Protein AF-A0A6C0BVW6-F1 (afdb_monomer_lite)

pLDDT: mean 81.57, std 13.11, range [45.34, 94.31]

Sequence (142 aa):
MKCFICNKDTKPWLLLKNDNIRTDSEGRNIGDKINLCSFMCSNKCDKYLPKNYSHLVLNKEDFCYLRPITKLPKKKFNYLTFSEIQELTDKQIEQYYEDKNSKLELDPLMIELYKELEIEDENTFYIENEVSSSDNESYDDY

Structure (mmCIF, N/CA/C/O backbone):
data_AF-A0A6C0BVW6-F1
#
_entry.id   AF-A0A6C0BVW6-F1
#
loop_
_atom_site.group_PDB
_atom_site.id
_atom_site.type_symbol
_atom_site.label_atom_id
_atom_site.label_alt_id
_atom_site.label_comp_id
_atom_site.label_asym_id
_atom_site.label_entity_id
_atom_site.label_seq_id
_atom_site.pdbx_PDB_ins_code
_atom_site.Cartn_x
_atom_site.Cartn_y
_atom_site.Cartn_z
_atom_site.occupancy
_atom_site.B_iso_or_equiv
_atom_site.auth_seq_id
_atom_site.auth_comp_id
_atom_site.auth_asym_id
_atom_site.auth_atom_id
_atom_site.pdbx_PDB_model_num
ATOM 1 N N . MET A 1 1 ? -23.782 4.692 9.428 1.00 81.69 1 MET A N 1
ATOM 2 C CA . MET A 1 1 ? -23.248 3.865 10.539 1.00 81.69 1 MET A CA 1
ATOM 3 C C . MET A 1 1 ? -22.449 4.772 11.461 1.00 81.69 1 MET A C 1
ATOM 5 O O . MET A 1 1 ? -21.595 5.501 10.977 1.00 81.69 1 MET A O 1
ATOM 9 N N . LYS A 1 2 ? -22.651 4.709 12.783 1.00 91.19 2 LYS A N 1
ATOM 10 C CA . LYS A 1 2 ? -21.902 5.564 13.721 1.00 91.19 2 LYS A CA 1
ATOM 11 C C . LYS A 1 2 ? -20.495 5.033 13.982 1.00 91.19 2 LYS A C 1
ATOM 13 O O . LYS A 1 2 ? -20.315 3.831 14.159 1.00 91.19 2 LYS A O 1
ATOM 18 N N . CYS A 1 3 ? -19.513 5.928 14.015 1.00 93.19 3 CYS A N 1
ATOM 19 C CA . CYS A 1 3 ? -18.142 5.604 14.397 1.00 93.19 3 CYS A CA 1
ATOM 20 C C . CYS A 1 3 ? -18.070 5.172 15.867 1.00 93.19 3 CYS A C 1
ATOM 22 O O . CYS A 1 3 ? -18.590 5.868 16.734 1.00 93.19 3 CYS A O 1
ATOM 24 N N . PHE A 1 4 ? -17.363 4.081 16.156 1.00 91.31 4 PHE A N 1
ATOM 25 C CA . PHE A 1 4 ? -17.183 3.546 17.507 1.00 91.31 4 PHE A CA 1
ATOM 26 C C . PHE A 1 4 ? -16.492 4.526 18.469 1.00 91.31 4 PHE A C 1
ATOM 28 O O . PHE A 1 4 ? -16.811 4.558 19.652 1.00 91.31 4 PHE A O 1
ATOM 35 N N . ILE A 1 5 ? -15.572 5.352 17.964 1.00 92.75 5 ILE A N 1
ATOM 36 C CA . ILE A 1 5 ? -14.755 6.247 18.797 1.00 92.75 5 ILE A CA 1
ATOM 37 C C . ILE A 1 5 ? -15.377 7.636 18.950 1.00 92.75 5 ILE A C 1
ATOM 39 O O . ILE A 1 5 ? -15.340 8.211 20.033 1.00 92.75 5 ILE A O 1
ATOM 43 N N . CYS A 1 6 ? -15.905 8.212 17.868 1.00 93.25 6 CYS A N 1
ATOM 44 C CA . CYS A 1 6 ? -16.362 9.607 17.859 1.00 93.25 6 CYS A CA 1
ATOM 45 C C . CYS A 1 6 ? -17.871 9.774 17.640 1.00 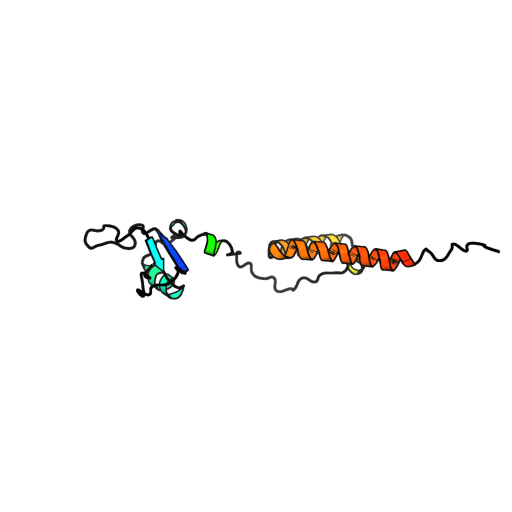93.25 6 CYS A C 1
ATOM 47 O O . CYS A 1 6 ? -18.340 10.906 17.582 1.00 93.25 6 CYS A O 1
ATOM 49 N N . ASN A 1 7 ? -18.623 8.677 17.486 1.00 92.69 7 ASN A N 1
ATOM 50 C CA . ASN A 1 7 ? -20.078 8.644 17.278 1.00 92.69 7 ASN A CA 1
ATOM 51 C C . ASN A 1 7 ? -20.616 9.439 16.074 1.00 92.69 7 ASN A C 1
ATOM 53 O O . ASN A 1 7 ? -21.831 9.547 15.911 1.00 92.69 7 ASN A O 1
ATOM 57 N N . LYS A 1 8 ? -19.741 9.952 15.200 1.00 92.62 8 LYS A N 1
ATOM 58 C CA . LYS A 1 8 ? -20.130 10.607 13.947 1.00 92.62 8 LYS A CA 1
ATOM 59 C C . LYS A 1 8 ? -20.740 9.593 12.985 1.00 92.62 8 LYS A C 1
ATOM 61 O O . LYS A 1 8 ? -20.262 8.461 12.905 1.00 92.62 8 LYS A O 1
ATOM 66 N N . ASP A 1 9 ? -21.777 10.008 12.265 1.00 92.38 9 ASP A N 1
ATOM 67 C CA . ASP A 1 9 ? -22.393 9.199 11.217 1.00 92.38 9 ASP A CA 1
ATOM 68 C C . ASP A 1 9 ? -21.732 9.518 9.876 1.00 92.38 9 ASP A C 1
ATOM 70 O O . ASP A 1 9 ? -21.986 10.553 9.265 1.00 92.38 9 ASP A O 1
ATOM 74 N N . THR A 1 10 ? -20.795 8.668 9.470 1.00 90.25 10 THR A N 1
ATOM 75 C CA . THR A 1 10 ? -19.989 8.847 8.259 1.00 90.25 10 THR A CA 1
ATOM 76 C C . THR A 1 10 ? -19.645 7.495 7.641 1.00 90.25 10 THR A C 1
ATOM 78 O O . THR A 1 10 ? -19.797 6.441 8.274 1.00 90.25 10 THR A O 1
ATOM 81 N N . LYS A 1 11 ? -19.176 7.518 6.385 1.00 88.88 11 LYS A N 1
ATOM 82 C CA . LYS A 1 11 ? -18.650 6.325 5.712 1.00 88.88 11 LYS A CA 1
ATOM 83 C C . LYS A 1 11 ? -17.467 5.743 6.522 1.00 88.88 11 LYS A C 1
ATOM 85 O O . LYS A 1 11 ? -16.636 6.528 6.991 1.00 88.88 11 LYS A O 1
ATOM 90 N N . PRO A 1 12 ? -17.385 4.410 6.706 1.00 90.75 12 PRO A N 1
ATOM 91 C CA . PRO A 1 12 ? -16.226 3.765 7.322 1.00 90.75 12 PRO A CA 1
ATOM 92 C C . PRO A 1 12 ? -14.943 4.073 6.556 1.00 90.75 12 PRO A C 1
ATOM 94 O O . PRO A 1 12 ? -14.907 3.952 5.337 1.00 90.75 12 PRO A O 1
ATOM 97 N N . TRP A 1 13 ? -13.895 4.429 7.294 1.00 91.25 13 TRP A N 1
ATOM 98 C CA . TRP A 1 13 ? -12.510 4.334 6.831 1.00 91.25 13 TRP A CA 1
ATOM 99 C C . TRP A 1 13 ? -11.976 2.916 7.065 1.00 91.25 13 TRP A C 1
ATOM 101 O O . TRP A 1 13 ? -11.325 2.340 6.203 1.00 91.25 13 TRP A O 1
ATOM 111 N N . LEU A 1 14 ? -12.305 2.329 8.219 1.00 92.25 14 LEU A N 1
ATOM 112 C CA . LEU A 1 14 ? -12.016 0.938 8.546 1.00 92.25 14 LEU A CA 1
ATOM 113 C C . LEU A 1 14 ? -13.275 0.285 9.110 1.00 92.25 14 LEU A C 1
ATOM 115 O O . LEU A 1 14 ? -13.883 0.793 10.058 1.00 92.25 14 LEU A O 1
ATOM 119 N N . LEU A 1 15 ? -13.663 -0.839 8.517 1.00 94.31 15 LEU A N 1
ATOM 120 C CA . LEU A 1 15 ? -14.791 -1.647 8.949 1.00 94.31 15 LEU A CA 1
ATOM 121 C C . LEU A 1 15 ? -14.268 -2.995 9.444 1.00 94.31 15 LEU A C 1
ATOM 123 O O . LEU A 1 15 ? -13.667 -3.747 8.682 1.00 94.31 15 LEU A O 1
ATOM 127 N N . LEU A 1 16 ? -14.507 -3.304 10.716 1.00 93.75 16 LEU A N 1
ATOM 128 C CA . LEU A 1 16 ? -14.051 -4.541 11.350 1.00 93.75 16 LEU A CA 1
ATOM 129 C C . LEU A 1 16 ? -15.237 -5.418 11.748 1.00 93.75 16 LEU A C 1
ATOM 131 O O . LEU A 1 16 ? -16.292 -4.911 12.138 1.00 93.75 16 LEU A O 1
ATOM 135 N N . LYS A 1 17 ? -15.053 -6.737 11.714 1.00 93.56 17 LYS A N 1
ATOM 136 C CA . LYS A 1 17 ? -15.923 -7.686 12.412 1.00 93.56 17 LYS A CA 1
ATOM 137 C C . LYS A 1 17 ? -15.737 -7.512 13.921 1.00 93.56 17 LYS A C 1
ATOM 139 O O . LYS A 1 17 ? -14.605 -7.453 14.398 1.00 93.56 17 LYS A O 1
ATOM 144 N N . ASN A 1 18 ? -16.836 -7.419 14.666 1.00 90.25 18 ASN A N 1
ATOM 145 C CA . ASN A 1 18 ? -16.780 -7.368 16.122 1.00 90.25 18 ASN A CA 1
ATOM 146 C C . ASN A 1 18 ? -16.547 -8.777 16.679 1.00 90.25 18 ASN A C 1
ATOM 148 O O . ASN A 1 18 ? -17.492 -9.544 16.848 1.00 90.25 18 ASN A O 1
ATOM 152 N N . ASP A 1 19 ? -15.285 -9.116 16.922 1.00 87.06 19 ASP A N 1
ATOM 153 C CA . ASP A 1 19 ? -14.884 -10.386 17.527 1.00 87.06 19 ASP A CA 1
ATOM 154 C C . ASP A 1 19 ? -14.471 -10.167 18.987 1.00 87.06 19 ASP A C 1
ATOM 156 O O . ASP A 1 19 ? -13.289 -10.092 19.313 1.00 87.06 19 ASP A O 1
ATOM 160 N N . ASN A 1 20 ? -15.462 -9.956 19.862 1.00 82.88 20 ASN A N 1
ATOM 161 C CA . ASN A 1 20 ? -15.268 -9.672 21.293 1.00 82.88 20 ASN A CA 1
ATOM 162 C C . ASN A 1 20 ? -14.466 -8.392 21.588 1.00 82.88 20 ASN A C 1
ATOM 164 O O . ASN A 1 20 ? -13.916 -8.230 22.674 1.00 82.88 20 ASN A O 1
ATOM 168 N N . ILE A 1 21 ? -14.425 -7.454 20.636 1.00 84.38 21 ILE A N 1
ATOM 169 C CA . ILE A 1 21 ? -13.750 -6.156 20.795 1.00 84.38 21 ILE A CA 1
ATOM 170 C C . ILE A 1 21 ? -14.675 -5.163 21.509 1.00 84.38 21 ILE A C 1
ATOM 172 O O . ILE A 1 21 ? -14.232 -4.347 22.318 1.00 84.38 21 ILE A O 1
ATOM 176 N N . ARG A 1 22 ? -15.976 -5.215 21.207 1.00 84.12 22 ARG A N 1
ATOM 177 C CA . ARG A 1 22 ? -16.998 -4.372 21.825 1.00 84.12 22 ARG A CA 1
ATOM 178 C C . ARG A 1 22 ? -18.061 -5.250 22.471 1.00 84.12 22 ARG A C 1
ATOM 180 O O . ARG A 1 22 ? -18.942 -5.755 21.775 1.00 84.12 22 ARG A O 1
ATOM 187 N N . THR A 1 23 ? -18.004 -5.364 23.794 1.00 86.38 23 THR A N 1
ATOM 188 C CA . THR A 1 23 ? -18.913 -6.192 24.596 1.00 86.38 23 THR A CA 1
ATOM 189 C C . THR A 1 23 ? -19.724 -5.376 25.607 1.00 86.38 23 THR A C 1
ATOM 191 O O . THR A 1 23 ? -19.346 -4.258 25.963 1.00 86.38 23 THR A O 1
ATOM 194 N N . ASP A 1 24 ? -20.860 -5.921 26.046 1.00 85.12 24 ASP A N 1
ATOM 195 C CA . ASP A 1 24 ? -21.648 -5.420 27.176 1.00 85.12 24 ASP A CA 1
ATOM 196 C C . ASP A 1 24 ? -21.042 -5.856 28.526 1.00 85.12 24 ASP A C 1
ATOM 198 O O . ASP A 1 24 ? -19.992 -6.503 28.580 1.00 85.12 24 ASP A O 1
ATOM 202 N N . SER A 1 25 ? -21.695 -5.488 29.633 1.00 81.38 25 SER A N 1
ATOM 203 C CA . SER A 1 25 ? -21.291 -5.873 30.994 1.00 81.38 25 SER A CA 1
ATOM 204 C C . SER A 1 25 ? -21.342 -7.382 31.258 1.00 81.38 25 SER A C 1
ATOM 206 O O . SER A 1 25 ? -20.766 -7.843 32.237 1.00 81.38 25 SER A O 1
ATOM 208 N N . GLU A 1 26 ? -22.022 -8.144 30.402 1.00 80.62 26 GLU A N 1
ATOM 209 C CA . GLU A 1 26 ? -22.161 -9.601 30.478 1.00 80.62 26 GLU A CA 1
ATOM 210 C C . GLU A 1 26 ? -21.241 -10.318 29.471 1.00 80.62 26 GLU A C 1
ATOM 212 O O . GLU A 1 26 ? -21.287 -11.540 29.346 1.00 80.62 26 GLU A O 1
ATOM 217 N N . GLY A 1 27 ? -20.384 -9.577 28.756 1.00 76.44 27 GLY A N 1
ATOM 218 C CA . GLY A 1 27 ? -19.438 -10.124 27.783 1.00 76.44 27 GLY A CA 1
ATOM 219 C C . GLY A 1 27 ? -20.044 -10.462 26.416 1.00 76.44 27 GLY A C 1
ATOM 220 O O . GLY A 1 27 ? -19.375 -11.083 25.594 1.00 76.44 27 GLY A O 1
ATOM 221 N N . ARG A 1 28 ? -21.286 -10.058 26.129 1.00 80.94 28 ARG A N 1
ATOM 222 C CA . ARG A 1 28 ? -21.932 -10.269 24.825 1.00 80.94 28 ARG A CA 1
ATOM 223 C C . ARG A 1 28 ? -21.555 -9.164 23.850 1.00 80.94 28 ARG A C 1
ATOM 225 O O . ARG A 1 28 ? -21.489 -7.993 24.219 1.00 80.94 28 ARG A O 1
ATOM 232 N N . ASN A 1 29 ? -21.351 -9.519 22.584 1.00 83.00 29 ASN A N 1
ATOM 233 C CA . ASN A 1 29 ? -20.991 -8.557 21.543 1.00 83.00 29 ASN A CA 1
ATOM 234 C C . ASN A 1 29 ? -22.093 -7.514 21.314 1.00 83.00 29 ASN A C 1
ATOM 236 O O . ASN A 1 29 ? -23.238 -7.847 21.013 1.00 83.00 29 ASN A O 1
ATOM 240 N N . ILE A 1 30 ? -21.726 -6.233 21.393 1.00 82.56 30 ILE A N 1
ATOM 241 C CA . ILE A 1 30 ? -22.614 -5.118 21.052 1.00 82.56 30 ILE A CA 1
ATOM 242 C C . ILE A 1 30 ? -22.508 -4.866 19.546 1.00 82.56 30 ILE A C 1
ATOM 244 O O . ILE A 1 30 ? -21.724 -4.030 19.082 1.00 82.56 30 ILE A O 1
ATOM 248 N N . GLY A 1 31 ? -23.330 -5.599 18.796 1.00 84.56 31 GLY A N 1
ATOM 249 C CA . GLY A 1 31 ? -23.407 -5.548 17.337 1.00 84.56 31 GLY A CA 1
ATOM 250 C C . GLY A 1 31 ? -22.292 -6.328 16.637 1.00 84.56 31 GLY A C 1
ATOM 251 O O . GLY A 1 31 ? -21.264 -6.638 17.230 1.00 84.56 31 GLY A O 1
ATOM 252 N N . ASP A 1 32 ? -22.487 -6.614 15.350 1.00 89.25 32 ASP A N 1
ATOM 253 C CA . ASP A 1 32 ? -21.606 -7.524 14.596 1.00 89.25 32 ASP A CA 1
ATOM 254 C C . ASP A 1 32 ? -20.397 -6.830 13.958 1.00 89.25 32 ASP A C 1
ATOM 256 O O . ASP A 1 32 ? -19.456 -7.480 13.497 1.00 89.25 32 ASP A O 1
ATOM 260 N N . LYS A 1 33 ? -20.435 -5.496 13.869 1.00 92.50 33 LYS A N 1
ATOM 261 C CA . LYS A 1 33 ? -19.459 -4.694 13.125 1.00 92.50 33 LYS A CA 1
ATOM 262 C C . LYS A 1 33 ? -19.025 -3.471 13.915 1.00 92.50 33 LYS A C 1
ATOM 264 O O . LYS A 1 33 ? -19.831 -2.809 14.570 1.00 92.50 33 LYS A O 1
ATOM 269 N N . ILE A 1 34 ? -17.753 -3.128 13.773 1.00 93.00 34 ILE A N 1
ATOM 270 C CA . ILE A 1 34 ? -17.147 -1.920 14.320 1.00 93.00 34 ILE A CA 1
ATOM 271 C C . ILE A 1 34 ? -16.804 -0.999 13.154 1.00 93.00 34 ILE A C 1
ATOM 273 O O . ILE A 1 34 ? -16.017 -1.346 12.277 1.00 93.00 34 ILE A O 1
ATOM 277 N N . ASN A 1 35 ? -17.416 0.184 13.156 1.00 93.94 35 ASN A N 1
ATOM 278 C CA . ASN A 1 35 ? -17.152 1.234 12.182 1.00 93.94 35 ASN A CA 1
ATOM 279 C C . ASN A 1 35 ? -16.160 2.253 12.759 1.00 93.94 35 ASN A C 1
ATOM 281 O O . ASN A 1 35 ? -16.405 2.818 13.827 1.00 93.94 35 ASN A O 1
ATOM 285 N N . LEU A 1 36 ? -15.082 2.543 12.036 1.00 94.06 36 LEU A N 1
ATOM 286 C CA . LEU A 1 36 ? -14.116 3.588 12.360 1.00 94.06 36 LEU A CA 1
ATOM 287 C C . LEU A 1 36 ? -14.051 4.574 11.197 1.00 94.06 36 LEU A C 1
ATOM 289 O O . LEU A 1 36 ? -13.712 4.207 10.078 1.00 94.06 36 LEU A O 1
ATOM 293 N N . CYS A 1 37 ? -14.360 5.844 11.453 1.00 94.25 37 CYS A N 1
ATOM 294 C CA . CYS A 1 37 ? -14.511 6.837 10.386 1.00 94.25 37 CYS A CA 1
ATOM 295 C C . CYS A 1 37 ? -13.205 7.458 9.873 1.00 94.25 37 CYS A C 1
ATOM 297 O O . CYS A 1 37 ? -13.240 8.239 8.928 1.00 94.25 37 CYS A O 1
ATOM 299 N N . SER A 1 38 ? -12.073 7.234 10.541 1.00 92.62 38 SER A N 1
ATOM 300 C CA . SER A 1 38 ? -10.790 7.822 10.147 1.00 92.62 38 SER A CA 1
ATOM 301 C C . SER A 1 38 ? -9.613 7.057 10.733 1.00 92.62 38 SER A C 1
ATOM 303 O O . SER A 1 38 ? -9.761 6.371 11.749 1.00 92.62 38 SER A O 1
ATOM 305 N N . PHE A 1 39 ? -8.427 7.274 10.159 1.00 90.38 39 PHE A N 1
ATOM 306 C CA . PHE A 1 39 ? -7.158 6.782 10.700 1.00 90.38 39 PHE A CA 1
ATOM 307 C C . PHE A 1 39 ? -6.979 7.142 12.183 1.00 90.38 39 PHE A C 1
ATOM 309 O O . PHE A 1 39 ? -6.632 6.291 12.995 1.00 90.38 39 PHE A O 1
ATOM 316 N N . MET A 1 40 ? -7.315 8.376 12.579 1.00 92.69 40 MET A N 1
ATOM 317 C CA . MET A 1 40 ? -7.233 8.805 13.982 1.00 92.69 40 MET A CA 1
ATOM 318 C C . MET A 1 40 ? -8.162 8.011 14.907 1.00 92.69 40 MET A C 1
ATOM 320 O O . MET A 1 40 ? -7.799 7.733 16.049 1.00 92.69 40 MET A O 1
ATOM 324 N N . CYS A 1 41 ? -9.363 7.648 14.445 1.00 93.06 41 CYS A N 1
ATOM 325 C CA . CYS A 1 41 ? -10.252 6.779 15.218 1.00 93.06 41 CYS A CA 1
ATOM 326 C C . CYS A 1 41 ? -9.704 5.352 15.270 1.00 93.06 41 CYS A C 1
ATOM 328 O O . CYS A 1 41 ? -9.731 4.740 16.332 1.00 93.06 41 CYS A O 1
ATOM 330 N N . SER A 1 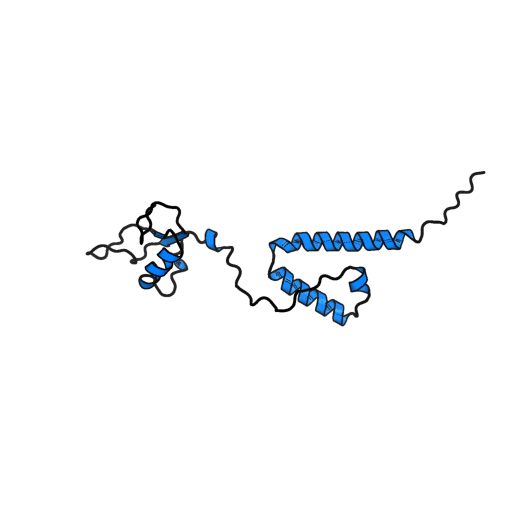42 ? -9.149 4.850 14.168 1.00 91.38 42 SER A N 1
ATOM 331 C CA . SER A 1 42 ? -8.503 3.538 14.141 1.00 91.38 42 SER A CA 1
ATOM 332 C C . SER A 1 42 ? -7.337 3.443 15.113 1.00 91.38 42 SER A C 1
ATOM 334 O O . SER A 1 42 ? -7.308 2.533 15.929 1.00 91.38 42 SER A O 1
ATOM 336 N N . ASN A 1 43 ? -6.443 4.431 15.124 1.00 91.25 43 ASN A N 1
ATOM 337 C CA . ASN A 1 43 ? -5.302 4.461 16.036 1.00 91.25 43 ASN A CA 1
ATOM 338 C C . ASN A 1 43 ? -5.740 4.498 17.516 1.00 91.25 43 ASN A C 1
ATOM 340 O O . ASN A 1 43 ? -5.154 3.853 18.378 1.00 91.25 43 ASN A O 1
ATOM 344 N N . LYS A 1 44 ? -6.840 5.197 17.831 1.00 92.69 44 LYS A N 1
ATOM 345 C CA . LYS A 1 44 ? -7.437 5.171 19.182 1.00 92.69 44 LYS A CA 1
ATOM 346 C C . LYS A 1 44 ? -8.092 3.832 19.528 1.00 92.69 44 LYS A C 1
ATOM 348 O O . LYS A 1 44 ? -8.200 3.511 20.712 1.00 92.69 44 LYS A O 1
ATOM 353 N N . CYS A 1 45 ? -8.564 3.101 18.522 1.00 90.25 45 CYS A N 1
ATOM 354 C CA . CYS A 1 45 ? -9.149 1.774 18.665 1.00 90.25 45 CYS A CA 1
ATOM 355 C C . CYS A 1 45 ? -8.082 0.672 18.769 1.00 90.25 45 CYS A C 1
ATOM 357 O O . CYS A 1 45 ? -8.372 -0.378 19.328 1.00 90.25 45 CYS A O 1
ATOM 359 N N . ASP A 1 46 ? -6.862 0.922 18.289 1.00 88.88 46 ASP A N 1
ATOM 360 C CA . ASP A 1 46 ? -5.781 -0.063 18.147 1.00 88.88 46 ASP A CA 1
ATOM 361 C C . ASP A 1 46 ? -5.433 -0.776 19.462 1.00 88.88 46 ASP A C 1
ATOM 363 O O . ASP A 1 46 ? -5.241 -1.985 19.495 1.00 88.88 46 ASP A O 1
ATOM 367 N N . LYS A 1 47 ? -5.503 -0.056 20.589 1.00 88.44 47 LYS A N 1
ATOM 368 C CA . LYS A 1 47 ? -5.320 -0.616 21.943 1.00 88.44 47 LYS A CA 1
ATOM 369 C C . LYS A 1 47 ? -6.337 -1.695 22.348 1.00 88.44 47 LYS A C 1
ATOM 371 O O . LYS A 1 47 ? -6.102 -2.395 23.327 1.00 88.44 47 LYS A O 1
ATOM 376 N N . TYR A 1 48 ? -7.470 -1.787 21.653 1.00 86.94 48 TYR A N 1
ATOM 377 C CA . TYR A 1 48 ? -8.504 -2.805 21.873 1.00 86.94 48 TYR A CA 1
ATOM 378 C C . TYR A 1 48 ? -8.450 -3.926 20.830 1.00 86.94 48 TYR A C 1
ATOM 380 O O . TYR A 1 48 ? -9.187 -4.902 20.949 1.00 86.94 48 TYR A O 1
ATOM 388 N N . LEU A 1 49 ? -7.626 -3.780 19.790 1.00 88.31 49 LEU A N 1
ATOM 389 C CA . LEU A 1 49 ? -7.528 -4.747 18.709 1.00 88.31 49 LEU A CA 1
ATOM 390 C C . LEU A 1 49 ? -6.460 -5.804 19.027 1.00 88.31 49 LEU A C 1
ATOM 392 O O . LEU A 1 49 ? -5.442 -5.502 19.656 1.00 88.31 49 LEU A O 1
ATOM 396 N N . PRO A 1 50 ? -6.650 -7.059 18.584 1.00 87.56 50 PRO A N 1
ATOM 397 C CA . PRO A 1 50 ? -5.594 -8.059 18.660 1.00 87.56 50 PRO A CA 1
ATOM 398 C C . PRO A 1 50 ? -4.400 -7.636 17.791 1.00 87.56 50 PRO A C 1
ATOM 400 O O . PRO A 1 50 ? -4.578 -6.988 16.761 1.00 87.56 50 PRO A O 1
ATOM 403 N N . LYS A 1 51 ? -3.182 -8.076 18.152 1.00 83.19 51 LYS A N 1
ATOM 404 C CA . LYS A 1 51 ? -1.929 -7.735 17.437 1.00 83.19 51 LYS A CA 1
ATOM 4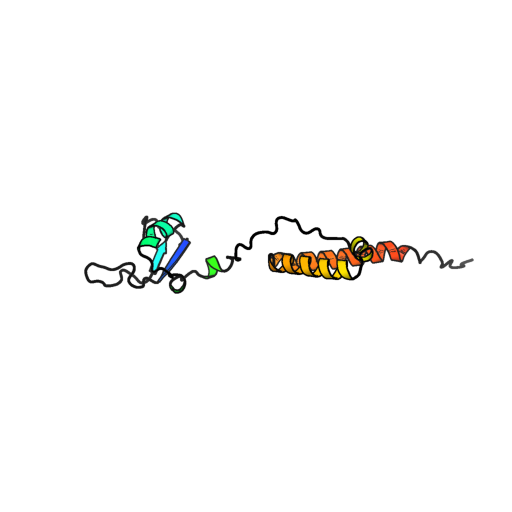05 C C . LYS A 1 51 ? -1.991 -7.932 15.915 1.00 83.19 51 LYS A C 1
ATOM 407 O O . LYS A 1 51 ? -1.270 -7.261 15.189 1.00 83.19 51 LYS A O 1
ATOM 412 N N . ASN A 1 52 ? -2.819 -8.859 15.435 1.00 84.94 52 ASN A N 1
ATOM 413 C CA . ASN A 1 52 ? -3.075 -9.063 14.015 1.00 84.94 52 ASN A CA 1
ATOM 414 C C . ASN A 1 52 ? -4.586 -9.078 13.751 1.00 84.94 52 ASN A C 1
ATOM 416 O O . ASN A 1 52 ? -5.206 -10.137 13.738 1.00 84.94 52 ASN A O 1
ATOM 420 N N . TYR A 1 53 ? -5.176 -7.903 13.530 1.00 88.50 53 TYR A N 1
ATOM 421 C CA . TYR A 1 53 ? -6.604 -7.742 13.225 1.00 88.50 53 TYR A CA 1
ATOM 422 C C . TYR A 1 53 ? -6.919 -7.718 11.721 1.00 88.50 53 TYR A C 1
ATOM 424 O O . TYR A 1 53 ? -8.062 -7.484 11.339 1.00 88.50 53 TYR A O 1
ATOM 432 N N . SER A 1 54 ? -5.939 -7.983 10.848 1.00 86.81 54 SER A N 1
ATOM 433 C CA . SER A 1 54 ? -6.120 -7.943 9.384 1.00 86.81 54 SER A CA 1
ATOM 434 C C . SER A 1 54 ? -7.238 -8.873 8.886 1.00 86.81 54 SER A C 1
ATOM 436 O O . SER A 1 54 ? -7.994 -8.534 7.977 1.00 86.81 54 SER A O 1
ATOM 438 N N . HIS A 1 55 ? -7.397 -10.030 9.530 1.00 88.50 55 HIS A N 1
ATOM 439 C CA . HIS A 1 55 ? -8.446 -11.001 9.230 1.00 88.50 55 HIS A CA 1
ATOM 440 C C . HIS A 1 55 ? -9.856 -10.512 9.606 1.00 88.50 55 HIS A C 1
ATOM 442 O O . HIS A 1 55 ? -10.832 -11.010 9.047 1.00 88.50 55 HIS A O 1
ATOM 448 N N . LEU A 1 56 ? -9.963 -9.528 10.508 1.00 92.56 56 LEU A N 1
ATOM 449 C CA . LEU A 1 56 ? -11.224 -8.915 10.934 1.00 92.56 56 LEU A CA 1
ATOM 450 C C . LEU A 1 56 ? -11.674 -7.785 10.002 1.00 92.56 56 LEU A C 1
ATOM 452 O O . LEU A 1 56 ? -12.825 -7.364 10.091 1.00 92.56 56 LEU A O 1
ATOM 456 N N . VAL A 1 57 ? -10.795 -7.289 9.126 1.00 92.56 57 VAL A N 1
ATOM 457 C CA . VAL A 1 57 ? -11.116 -6.223 8.168 1.00 92.56 57 VAL A CA 1
ATOM 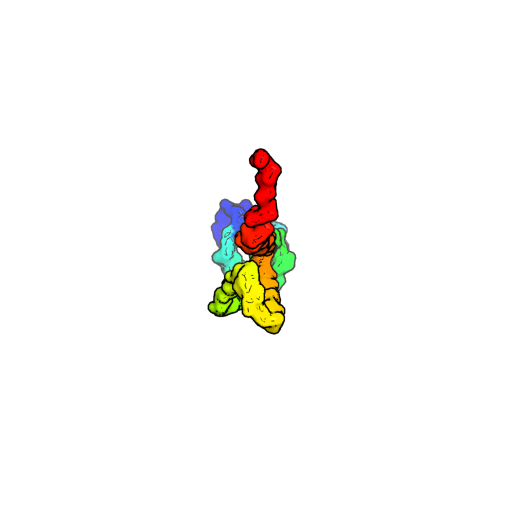458 C C . VAL A 1 57 ? -12.143 -6.726 7.160 1.00 92.56 57 VAL A C 1
ATOM 460 O O . VAL A 1 57 ? -11.928 -7.740 6.497 1.00 92.56 57 VAL A O 1
ATOM 463 N N . LEU A 1 58 ? -13.267 -6.018 7.061 1.00 92.88 58 LEU A N 1
ATOM 464 C CA . LEU A 1 58 ? -14.376 -6.348 6.168 1.00 92.88 58 LEU A CA 1
ATOM 465 C C . LEU A 1 58 ? -14.297 -5.594 4.841 1.00 92.88 58 LEU A C 1
ATOM 467 O O . LEU A 1 58 ? -14.650 -6.172 3.823 1.00 92.88 58 LEU A O 1
ATOM 471 N N . ASN A 1 59 ? -13.820 -4.346 4.848 1.00 90.62 59 ASN A N 1
ATOM 472 C CA . ASN A 1 59 ? -13.643 -3.527 3.647 1.00 90.62 59 ASN A CA 1
ATOM 473 C C . ASN A 1 59 ? -12.234 -3.697 3.057 1.00 90.62 59 ASN A C 1
ATOM 475 O O . ASN A 1 59 ? -11.477 -2.738 2.933 1.00 90.62 59 ASN A O 1
ATOM 479 N N . LYS A 1 60 ? -11.833 -4.942 2.769 1.00 86.50 60 LYS A N 1
ATOM 480 C CA . LYS A 1 60 ? -10.472 -5.256 2.286 1.00 86.50 60 LYS A CA 1
ATOM 481 C C . LYS A 1 60 ? -10.179 -4.619 0.930 1.00 86.50 60 LYS A C 1
ATOM 483 O O . LYS A 1 60 ? -9.042 -4.238 0.675 1.00 86.50 60 LYS A O 1
ATOM 488 N N . GLU A 1 61 ? -11.205 -4.474 0.104 1.00 83.38 61 GLU A N 1
ATOM 489 C CA . GLU A 1 61 ? -11.178 -3.826 -1.203 1.00 83.38 61 GLU A CA 1
ATOM 490 C C . GLU A 1 61 ? -10.661 -2.381 -1.150 1.00 83.38 61 GLU A C 1
ATOM 492 O O . GLU A 1 61 ? -9.942 -1.966 -2.057 1.00 83.38 61 GLU A O 1
ATOM 497 N N . ASP A 1 62 ? -10.916 -1.650 -0.057 1.00 82.88 62 ASP A N 1
ATOM 498 C CA . ASP A 1 62 ? -10.403 -0.286 0.140 1.00 82.88 62 ASP A CA 1
ATOM 499 C C . ASP A 1 62 ? -8.870 -0.265 0.333 1.00 82.88 62 ASP A C 1
ATOM 501 O O . ASP A 1 62 ? -8.224 0.770 0.163 1.00 82.88 62 ASP A O 1
ATOM 505 N N . PHE A 1 63 ? -8.275 -1.416 0.668 1.00 77.31 63 PHE A N 1
ATOM 506 C CA . PHE A 1 63 ? -6.845 -1.599 0.926 1.00 77.31 63 PHE A CA 1
ATOM 507 C C . PHE A 1 63 ? -6.133 -2.425 -0.154 1.00 77.31 63 PHE A C 1
ATOM 509 O O . PHE A 1 63 ? -4.914 -2.575 -0.096 1.00 77.31 63 PHE A O 1
ATOM 516 N N . CYS A 1 64 ? -6.849 -2.937 -1.161 1.00 63.81 64 CYS A N 1
ATOM 517 C CA . CYS A 1 64 ? -6.266 -3.726 -2.253 1.00 63.81 64 CYS A CA 1
ATOM 518 C C . CYS A 1 64 ? -5.263 -2.938 -3.119 1.00 63.81 64 CYS A C 1
ATOM 520 O O . CYS A 1 64 ? -4.502 -3.542 -3.867 1.00 63.81 64 CYS A O 1
ATOM 522 N N . TYR A 1 65 ? -5.200 -1.610 -2.973 1.00 60.28 65 TYR A N 1
ATOM 523 C CA . TYR A 1 65 ? -4.195 -0.754 -3.613 1.00 60.28 65 TYR A CA 1
ATOM 524 C C . TYR A 1 65 ? -2.960 -0.480 -2.745 1.00 60.28 65 TYR A C 1
ATOM 526 O O . TYR A 1 65 ? -2.107 0.316 -3.141 1.00 60.28 65 TYR A O 1
ATOM 534 N N . LEU A 1 66 ? -2.838 -1.104 -1.565 1.00 56.88 66 LEU A N 1
ATOM 535 C CA . LEU A 1 66 ? -1.622 -1.023 -0.758 1.00 56.88 66 LEU A CA 1
ATOM 536 C C . LEU A 1 66 ? -0.493 -1.784 -1.461 1.00 56.88 66 LEU A C 1
ATOM 538 O O . LEU A 1 66 ? -0.216 -2.946 -1.171 1.00 56.88 66 LEU A O 1
ATOM 542 N N . ARG A 1 67 ? 0.179 -1.106 -2.395 1.00 55.88 67 ARG A N 1
ATOM 543 C CA . ARG A 1 67 ? 1.468 -1.560 -2.908 1.00 55.88 67 ARG A CA 1
ATOM 544 C C . ARG A 1 67 ? 2.460 -1.518 -1.741 1.00 55.88 67 ARG A C 1
ATOM 546 O O . ARG A 1 67 ? 2.478 -0.519 -1.011 1.00 55.88 67 ARG 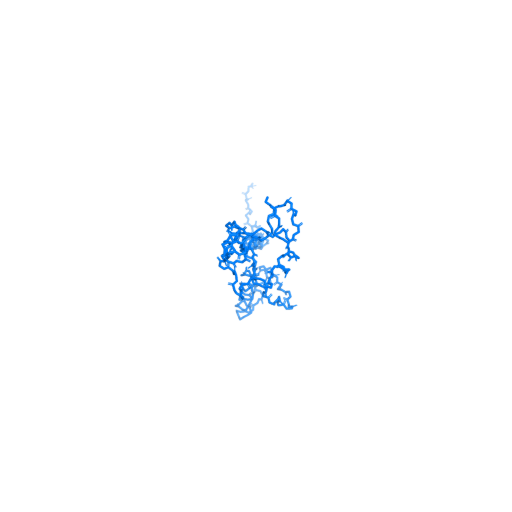A O 1
ATOM 553 N N . PRO A 1 68 ? 3.265 -2.570 -1.515 1.00 56.06 68 PRO A N 1
ATOM 554 C CA . PRO A 1 68 ? 4.333 -2.498 -0.531 1.00 56.06 68 PRO A CA 1
ATOM 555 C C . PRO A 1 68 ? 5.175 -1.249 -0.808 1.00 56.06 68 PRO A C 1
ATOM 557 O O . PRO A 1 68 ? 5.532 -0.981 -1.954 1.00 56.06 68 PRO A O 1
ATOM 560 N N . ILE A 1 69 ? 5.475 -0.467 0.234 1.00 55.94 69 ILE A N 1
ATOM 561 C CA . ILE A 1 69 ? 6.394 0.671 0.118 1.00 55.94 69 ILE A CA 1
ATOM 562 C C . ILE A 1 69 ? 7.793 0.083 -0.075 1.00 55.94 69 ILE A C 1
ATOM 564 O O . ILE A 1 69 ? 8.564 -0.094 0.868 1.00 55.94 69 ILE A O 1
ATOM 568 N N . THR A 1 70 ? 8.118 -0.276 -1.310 1.00 57.66 70 THR A N 1
ATOM 569 C CA . THR A 1 70 ? 9.483 -0.582 -1.710 1.00 57.66 70 THR A CA 1
ATOM 570 C C . THR A 1 70 ? 10.284 0.702 -1.581 1.00 57.66 70 THR A C 1
ATOM 572 O O . THR A 1 70 ? 9.843 1.759 -2.042 1.00 57.66 70 THR A O 1
ATOM 575 N N . LYS A 1 71 ? 11.455 0.638 -0.938 1.00 58.81 71 LYS A N 1
ATOM 576 C CA . LYS A 1 71 ? 12.386 1.771 -0.910 1.00 58.81 71 LYS A CA 1
ATOM 577 C C . LYS A 1 71 ? 12.634 2.182 -2.358 1.00 58.81 71 LYS A C 1
ATOM 579 O O . LYS A 1 71 ? 13.251 1.420 -3.096 1.00 58.81 71 LYS A O 1
ATOM 584 N N . LEU A 1 72 ? 12.119 3.345 -2.759 1.00 59.03 72 LEU A N 1
ATOM 585 C CA . LEU A 1 72 ? 12.328 3.846 -4.110 1.00 59.03 72 LEU A CA 1
ATOM 586 C C . LEU A 1 72 ? 13.842 3.883 -4.356 1.00 59.03 72 LEU A C 1
ATOM 588 O O . LEU A 1 72 ? 14.566 4.465 -3.534 1.00 59.03 72 LEU A O 1
ATOM 592 N N . PRO A 1 73 ? 14.344 3.246 -5.428 1.00 60.72 73 PRO A N 1
ATOM 593 C CA . PRO A 1 73 ? 15.747 3.374 -5.771 1.00 60.72 73 PRO A CA 1
ATOM 594 C C . PRO A 1 73 ? 16.056 4.866 -5.929 1.00 60.72 73 PRO A C 1
ATOM 596 O O . PRO A 1 73 ? 15.302 5.611 -6.552 1.00 60.72 73 PRO A O 1
ATOM 599 N N . LYS A 1 74 ? 17.157 5.326 -5.320 1.00 59.81 74 LYS A N 1
ATOM 600 C CA . LYS A 1 74 ? 17.549 6.748 -5.353 1.00 59.81 74 LYS A CA 1
ATOM 601 C C . LYS A 1 74 ? 17.853 7.244 -6.771 1.00 59.81 74 LYS A C 1
ATOM 603 O O . LYS A 1 74 ? 17.892 8.450 -6.993 1.00 59.81 74 LYS A O 1
ATOM 608 N N . LYS A 1 75 ? 18.098 6.328 -7.712 1.00 68.06 75 LYS A N 1
ATOM 609 C CA . LYS A 1 75 ? 18.357 6.640 -9.115 1.00 68.06 75 LYS A CA 1
ATOM 610 C C . LYS A 1 75 ? 17.042 6.630 -9.891 1.00 68.06 75 LYS A C 1
ATOM 612 O O . LYS A 1 75 ? 16.288 5.662 -9.827 1.00 68.06 75 LYS A O 1
ATOM 617 N N . LYS A 1 76 ? 16.779 7.720 -10.615 1.00 71.94 76 LYS A N 1
ATOM 618 C CA . LYS A 1 76 ? 15.740 7.747 -11.646 1.00 71.94 76 LYS A CA 1
ATOM 619 C C . LYS A 1 76 ? 16.201 6.830 -12.779 1.00 71.94 76 LYS A C 1
ATOM 621 O O . LYS A 1 76 ? 17.348 6.940 -13.203 1.00 71.94 76 LYS A O 1
ATOM 626 N N . PHE A 1 77 ? 15.333 5.919 -13.202 1.00 82.94 77 PHE A N 1
ATOM 627 C CA . PHE A 1 77 ? 15.557 5.141 -14.414 1.00 82.94 77 PHE A CA 1
ATOM 628 C C . PHE A 1 77 ? 15.418 6.084 -15.613 1.00 82.94 77 PHE A C 1
ATOM 630 O O . PHE A 1 77 ? 14.491 6.899 -15.623 1.00 82.94 77 PHE A O 1
ATOM 637 N N . ASN A 1 78 ? 16.358 6.018 -16.554 1.00 84.88 78 ASN A N 1
ATOM 638 C CA . ASN A 1 78 ? 16.303 6.794 -17.786 1.00 84.88 78 ASN A CA 1
ATOM 639 C C . ASN A 1 78 ? 15.815 5.880 -18.906 1.00 84.88 78 ASN A C 1
ATOM 641 O O . ASN A 1 78 ? 16.434 4.846 -19.150 1.00 84.88 78 ASN A O 1
ATOM 645 N N . TYR A 1 79 ? 14.713 6.249 -19.552 1.00 86.69 79 TYR A N 1
ATOM 646 C CA . TYR A 1 79 ? 14.260 5.554 -20.751 1.00 86.69 79 TYR A CA 1
ATOM 647 C C . TYR A 1 79 ? 15.129 6.021 -21.914 1.00 86.69 79 TYR A C 1
ATOM 649 O O . TYR A 1 79 ? 15.318 7.225 -22.077 1.00 86.69 79 TYR A O 1
ATOM 657 N N . LEU A 1 80 ? 15.704 5.062 -22.632 1.00 88.12 80 LEU A N 1
ATOM 658 C CA . LEU A 1 80 ? 16.537 5.312 -23.798 1.00 88.12 80 LEU A CA 1
ATOM 659 C C . LEU A 1 80 ? 15.662 5.179 -25.041 1.00 88.12 80 LEU A C 1
ATOM 661 O O . LEU A 1 80 ? 14.734 4.366 -25.032 1.00 88.12 80 LEU A O 1
ATOM 665 N N . THR A 1 81 ? 15.956 5.962 -26.072 1.00 87.56 81 THR A N 1
ATOM 666 C CA . THR A 1 81 ? 15.326 5.797 -27.386 1.00 87.56 81 THR A CA 1
ATOM 667 C C . THR A 1 81 ? 15.880 4.568 -28.096 1.00 87.56 81 THR A C 1
ATOM 669 O O . THR A 1 81 ? 16.941 4.042 -27.749 1.00 87.56 81 THR A O 1
ATOM 672 N N . PHE A 1 82 ? 15.184 4.110 -29.127 1.00 87.25 82 PHE A N 1
ATOM 673 C CA . PHE A 1 82 ? 15.588 2.969 -29.932 1.00 87.25 82 PHE A CA 1
ATOM 674 C C . PHE A 1 82 ? 16.996 3.151 -30.519 1.00 87.25 82 PHE A C 1
ATOM 676 O O . PHE A 1 82 ? 17.823 2.244 -30.419 1.00 87.25 82 PHE A O 1
ATOM 683 N N . SER A 1 83 ? 17.314 4.346 -31.027 1.00 85.56 83 SER A N 1
ATOM 684 C CA . SER A 1 83 ? 18.659 4.698 -31.505 1.00 85.56 83 SER A CA 1
ATOM 685 C C . SER A 1 83 ? 19.717 4.567 -30.409 1.00 85.56 83 SER A C 1
ATOM 687 O O . SER A 1 83 ? 20.763 3.962 -30.624 1.00 85.56 83 SER A O 1
ATOM 689 N N . GLU A 1 84 ? 19.435 5.090 -29.213 1.00 87.06 84 GLU A N 1
ATOM 690 C CA . GLU A 1 84 ? 20.356 5.022 -28.074 1.00 87.06 84 GLU A CA 1
ATOM 691 C C . GLU A 1 84 ? 20.580 3.576 -27.610 1.00 87.06 84 GLU A C 1
ATOM 693 O O . GLU A 1 84 ? 21.681 3.228 -27.189 1.00 87.06 84 GLU A O 1
ATOM 698 N N . ILE A 1 85 ? 19.562 2.714 -27.710 1.00 89.19 85 ILE A N 1
ATOM 699 C CA . ILE A 1 85 ? 19.676 1.285 -27.391 1.00 89.19 85 ILE A CA 1
ATOM 700 C C . ILE A 1 85 ? 20.568 0.566 -28.411 1.00 89.19 85 ILE A C 1
ATOM 702 O O . ILE A 1 85 ? 21.349 -0.300 -28.016 1.00 89.19 85 ILE A O 1
ATOM 706 N N . GLN A 1 86 ? 20.502 0.928 -29.697 1.00 85.69 86 GLN A N 1
ATOM 707 C CA . GLN A 1 86 ? 21.354 0.329 -30.733 1.00 85.69 86 GLN A CA 1
ATOM 708 C C . GLN A 1 86 ? 22.846 0.653 -30.561 1.00 85.69 86 GLN A C 1
ATOM 710 O O . GLN A 1 86 ? 23.694 -0.116 -31.011 1.00 85.69 86 GLN A O 1
ATOM 715 N N . GLU A 1 87 ? 23.183 1.759 -29.896 1.00 89.62 87 GLU A N 1
ATOM 716 C CA . GLU A 1 87 ? 24.570 2.149 -29.612 1.00 89.62 87 GLU A CA 1
ATOM 717 C C . GLU A 1 87 ? 25.183 1.402 -28.409 1.00 89.62 87 GLU A C 1
ATOM 719 O O . GLU A 1 87 ? 26.390 1.494 -28.158 1.00 89.62 87 GLU A O 1
ATOM 724 N N . LEU A 1 88 ? 24.376 0.655 -27.648 1.00 89.94 88 LEU A N 1
ATOM 725 C CA . LEU A 1 88 ? 24.825 -0.083 -26.470 1.00 89.94 88 LEU A CA 1
ATOM 726 C C . LEU A 1 88 ? 25.495 -1.416 -26.826 1.00 89.94 88 LEU A C 1
ATOM 728 O O . LEU A 1 88 ? 25.197 -2.070 -27.819 1.00 89.94 88 LEU A O 1
ATOM 732 N N . THR A 1 89 ? 26.378 -1.873 -25.938 1.00 91.88 89 THR A N 1
ATOM 733 C CA . THR A 1 89 ? 26.899 -3.249 -25.991 1.00 91.88 89 THR A CA 1
ATOM 734 C C . THR A 1 89 ? 25.876 -4.255 -25.462 1.00 91.88 89 THR A C 1
ATOM 736 O O . THR A 1 89 ? 25.103 -3.928 -24.564 1.00 91.88 89 THR A O 1
ATOM 739 N N . ASP A 1 90 ? 25.944 -5.513 -25.906 1.00 89.00 90 ASP A N 1
ATOM 740 C CA . ASP A 1 90 ? 25.029 -6.591 -25.479 1.00 89.00 90 ASP A CA 1
ATOM 741 C C . ASP A 1 90 ? 24.849 -6.680 -23.952 1.00 89.00 90 ASP A C 1
ATOM 743 O O . ASP A 1 90 ? 23.738 -6.833 -23.448 1.00 89.00 90 ASP A O 1
ATOM 747 N N . LYS A 1 91 ? 25.939 -6.505 -23.190 1.00 89.81 91 LYS A N 1
ATOM 748 C CA . LYS A 1 91 ? 25.905 -6.512 -21.716 1.00 89.81 91 LYS A CA 1
ATOM 749 C C . LYS A 1 91 ? 25.130 -5.332 -21.127 1.00 89.81 91 LYS A C 1
ATOM 751 O O . LYS A 1 91 ? 24.498 -5.469 -20.086 1.00 89.81 91 LYS A O 1
ATOM 756 N N . GLN A 1 92 ? 25.222 -4.161 -21.751 1.00 89.56 92 GLN A N 1
ATOM 757 C CA . GLN A 1 92 ? 24.497 -2.966 -21.317 1.00 89.56 92 GLN A CA 1
ATOM 758 C C . GLN A 1 92 ? 23.018 -3.055 -21.685 1.00 89.56 92 GLN A C 1
ATOM 760 O O . GLN A 1 92 ? 22.186 -2.591 -20.913 1.00 89.56 92 GLN A O 1
ATOM 765 N N . ILE A 1 93 ? 22.701 -3.682 -22.819 1.00 89.69 93 ILE A N 1
ATOM 766 C CA . ILE A 1 93 ? 21.326 -3.957 -23.242 1.00 89.69 93 ILE A CA 1
ATOM 767 C C . ILE A 1 93 ? 20.642 -4.884 -22.232 1.00 89.69 93 ILE A C 1
ATOM 769 O O . ILE A 1 93 ? 19.557 -4.570 -21.745 1.00 89.69 93 ILE A O 1
ATOM 773 N N . GLU A 1 94 ? 21.291 -5.990 -21.861 1.00 89.19 94 GLU A N 1
ATOM 774 C CA . GLU A 1 94 ? 20.765 -6.929 -20.862 1.00 89.19 94 GLU A CA 1
ATOM 775 C C . GLU A 1 94 ? 20.496 -6.222 -19.525 1.00 89.19 94 GLU A C 1
ATOM 777 O O . GLU A 1 94 ? 19.382 -6.269 -19.001 1.00 89.19 94 GLU A O 1
ATOM 782 N N . GLN A 1 95 ? 21.477 -5.459 -19.034 1.00 89.25 95 GLN A N 1
ATOM 783 C CA . GLN A 1 95 ? 21.346 -4.705 -17.789 1.00 89.25 95 GLN A CA 1
ATOM 784 C C . GLN A 1 95 ? 20.240 -3.635 -17.852 1.00 89.25 95 GLN A C 1
ATOM 786 O O . GLN A 1 95 ? 19.518 -3.425 -16.876 1.00 89.25 95 GLN A O 1
ATOM 791 N N . TYR A 1 96 ? 20.073 -2.976 -19.000 1.00 90.69 96 TYR A N 1
ATOM 792 C CA . TYR A 1 96 ? 19.016 -1.992 -19.221 1.00 90.69 96 TYR A CA 1
ATOM 793 C C . TYR A 1 96 ? 17.618 -2.617 -19.110 1.00 90.69 96 TYR A C 1
ATOM 795 O O . TYR A 1 96 ? 16.756 -2.076 -18.412 1.00 90.69 96 TYR A O 1
ATOM 803 N N . TYR A 1 97 ? 17.389 -3.768 -19.750 1.00 89.31 97 TYR A N 1
ATOM 804 C CA . TYR A 1 97 ? 16.095 -4.451 -19.695 1.00 89.31 97 TYR A CA 1
ATOM 805 C C . TYR A 1 97 ? 15.785 -5.029 -18.310 1.00 89.31 97 TYR A C 1
ATOM 807 O O . TYR A 1 97 ? 14.626 -4.993 -17.887 1.00 89.31 97 TYR A O 1
ATOM 815 N N . GLU A 1 98 ? 16.789 -5.505 -17.570 1.00 88.44 98 GLU A N 1
ATOM 816 C CA . GLU A 1 98 ? 16.611 -5.923 -16.173 1.00 88.44 98 GLU A CA 1
ATOM 817 C C . GLU A 1 98 ? 16.161 -4.755 -15.281 1.00 88.44 98 GLU A C 1
ATOM 819 O O . GLU A 1 98 ? 15.156 -4.858 -14.566 1.00 88.44 98 GLU A O 1
ATOM 824 N N . ASP A 1 99 ? 16.857 -3.617 -15.363 1.00 86.62 99 ASP A N 1
ATOM 825 C CA . ASP A 1 99 ? 16.531 -2.416 -14.589 1.00 86.62 99 ASP A CA 1
ATOM 826 C C . ASP A 1 99 ? 15.142 -1.860 -14.959 1.00 86.62 99 ASP A C 1
ATOM 828 O O . ASP A 1 99 ? 14.367 -1.447 -14.084 1.00 86.62 99 ASP A O 1
ATOM 832 N N . LYS A 1 100 ? 14.792 -1.895 -16.249 1.00 86.12 100 LYS A N 1
ATOM 833 C CA . LYS A 1 100 ? 13.478 -1.499 -16.769 1.00 86.12 100 LYS A CA 1
ATOM 834 C C . LYS A 1 100 ? 12.359 -2.383 -16.225 1.00 86.12 100 LYS A C 1
ATOM 836 O O . LYS A 1 100 ? 11.363 -1.864 -15.720 1.00 86.12 100 LYS A O 1
ATOM 841 N N . ASN A 1 101 ? 12.519 -3.704 -16.286 1.00 84.88 101 ASN A N 1
ATOM 842 C CA . ASN A 1 101 ? 11.514 -4.653 -15.804 1.00 84.88 101 ASN A CA 1
ATOM 843 C C . ASN A 1 101 ? 11.267 -4.487 -14.303 1.00 84.88 101 ASN A C 1
ATOM 845 O O . ASN A 1 101 ? 10.119 -4.368 -13.877 1.00 84.88 101 ASN A O 1
ATOM 849 N N . SER A 1 102 ? 12.337 -4.341 -13.519 1.00 82.81 102 SER A N 1
ATOM 850 C CA . SER A 1 102 ? 12.252 -4.023 -12.089 1.00 82.81 102 SER A CA 1
ATOM 851 C C . SER A 1 102 ? 11.464 -2.732 -11.828 1.00 82.81 102 SER A C 1
ATOM 853 O O . SER A 1 102 ? 10.695 -2.630 -10.869 1.00 82.81 102 SER A O 1
ATOM 855 N N . LYS A 1 103 ? 11.593 -1.728 -12.707 1.00 79.56 103 LYS A N 1
ATOM 856 C CA . LYS A 1 103 ? 10.839 -0.478 -12.590 1.00 79.56 103 LYS A CA 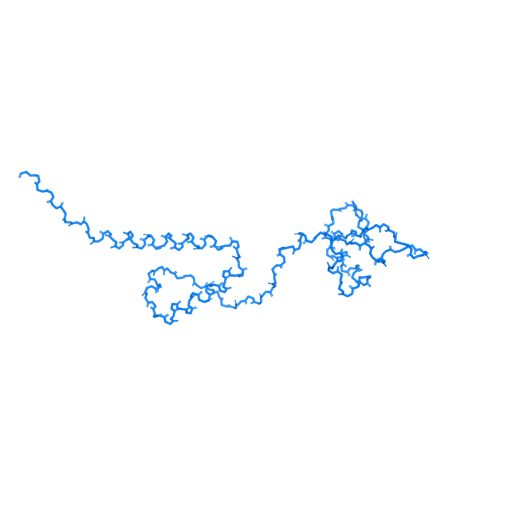1
ATOM 857 C C . LYS A 1 103 ? 9.361 -0.632 -12.959 1.00 79.56 103 LYS A C 1
ATOM 859 O O . LYS A 1 103 ? 8.520 -0.042 -12.278 1.00 79.56 103 LYS A O 1
ATOM 864 N N . LEU A 1 104 ? 9.054 -1.409 -13.994 1.00 78.00 104 LEU A N 1
ATOM 865 C CA . LEU A 1 104 ? 7.691 -1.679 -14.462 1.00 78.00 104 LEU A CA 1
ATOM 866 C C . LEU A 1 104 ? 6.885 -2.519 -13.462 1.00 78.00 104 LEU A C 1
ATOM 868 O O . LEU A 1 104 ? 5.702 -2.253 -13.262 1.00 78.00 104 LEU A O 1
ATOM 872 N N . GLU A 1 105 ? 7.524 -3.453 -12.755 1.00 75.50 105 GLU A N 1
ATOM 873 C CA . GLU A 1 105 ? 6.892 -4.212 -11.664 1.00 75.50 105 GLU A CA 1
ATOM 874 C C . GLU A 1 105 ? 6.355 -3.305 -10.542 1.00 75.50 105 GLU A C 1
ATOM 876 O O . GLU A 1 105 ? 5.338 -3.608 -9.912 1.00 75.50 105 GLU A O 1
ATOM 881 N N . LEU A 1 106 ? 7.003 -2.160 -10.306 1.00 69.94 106 LEU A N 1
ATOM 882 C CA . LEU A 1 106 ? 6.566 -1.181 -9.308 1.00 69.94 106 LEU A CA 1
ATOM 883 C C . LEU A 1 106 ? 5.369 -0.346 -9.780 1.00 69.94 106 LEU A C 1
ATOM 885 O O . LEU A 1 106 ? 4.631 0.182 -8.934 1.00 69.94 106 LEU A O 1
ATOM 889 N N . ASP A 1 107 ? 5.158 -0.229 -11.097 1.00 73.56 107 ASP A N 1
ATOM 890 C CA . ASP A 1 107 ? 4.041 0.519 -11.668 1.00 73.56 107 ASP A CA 1
ATOM 891 C C . ASP A 1 107 ? 3.229 -0.207 -12.754 1.00 73.56 107 ASP A C 1
ATOM 893 O O . ASP A 1 107 ? 3.275 0.173 -13.925 1.00 73.56 107 ASP A O 1
ATOM 897 N N . PRO A 1 108 ? 2.397 -1.199 -12.363 1.00 70.06 108 PRO A N 1
ATOM 898 C CA . PRO A 1 108 ? 1.649 -2.028 -13.306 1.00 70.06 108 PRO A CA 1
ATOM 899 C C . PRO A 1 108 ? 0.689 -1.256 -14.214 1.00 70.06 108 PRO A C 1
ATOM 901 O O . PRO A 1 108 ? 0.438 -1.675 -15.337 1.00 70.06 108 PRO A O 1
ATOM 904 N N . LEU A 1 109 ? 0.159 -0.123 -13.737 1.00 76.62 109 LEU A N 1
ATOM 905 C CA . LEU A 1 109 ? -0.779 0.704 -14.503 1.00 76.62 109 LEU A CA 1
ATOM 906 C C . LEU A 1 109 ? -0.105 1.432 -15.669 1.00 76.62 109 LEU A C 1
ATOM 908 O O . LEU A 1 109 ? -0.790 1.845 -16.596 1.00 76.62 109 LEU A O 1
ATOM 912 N N . MET A 1 110 ? 1.217 1.591 -15.628 1.00 77.00 110 MET A N 1
ATOM 913 C CA . MET A 1 110 ? 1.967 2.302 -16.661 1.00 77.00 110 MET A CA 1
ATOM 914 C C . MET A 1 110 ? 2.580 1.359 -17.701 1.00 77.00 110 MET A C 1
ATOM 916 O O . MET A 1 110 ? 3.132 1.833 -18.688 1.00 77.00 110 MET A O 1
ATOM 920 N N . ILE A 1 111 ? 2.485 0.036 -17.511 1.00 83.31 111 ILE A N 1
ATOM 921 C CA . ILE A 1 111 ? 3.123 -0.956 -18.391 1.00 83.31 111 ILE A CA 1
ATOM 922 C C . ILE A 1 111 ? 2.623 -0.840 -19.831 1.00 83.31 111 ILE A C 1
ATOM 924 O O . ILE A 1 111 ? 3.430 -0.878 -20.755 1.00 83.31 111 ILE A O 1
ATOM 928 N N . GLU A 1 112 ? 1.308 -0.726 -20.024 1.00 83.75 112 GLU A N 1
ATOM 929 C CA . GLU A 1 112 ? 0.707 -0.650 -21.362 1.00 83.75 112 GLU A CA 1
ATOM 930 C C . GLU A 1 112 ? 1.156 0.615 -22.097 1.00 83.75 112 GLU A C 1
ATOM 932 O O . GLU A 1 112 ? 1.636 0.521 -23.221 1.00 83.75 112 GLU A O 1
ATOM 937 N N . LEU A 1 113 ? 1.137 1.762 -21.412 1.00 85.19 113 LEU A N 1
ATOM 938 C CA . LEU A 1 113 ? 1.590 3.035 -21.970 1.00 85.19 113 LEU A CA 1
ATOM 939 C C . LEU A 1 113 ? 3.056 2.986 -22.426 1.00 85.19 113 LEU A C 1
ATOM 941 O O . LEU A 1 113 ? 3.379 3.456 -23.510 1.00 85.19 113 LEU A O 1
ATOM 945 N N . TYR A 1 114 ? 3.956 2.419 -21.616 1.00 85.06 114 TYR A N 1
ATOM 946 C CA . TYR A 1 114 ? 5.370 2.330 -21.998 1.00 85.06 114 TYR A CA 1
ATOM 947 C C . TYR A 1 114 ? 5.598 1.397 -23.189 1.00 85.06 114 TYR A C 1
ATOM 949 O O . TYR A 1 114 ? 6.414 1.707 -24.050 1.00 85.06 114 TYR A O 1
ATOM 957 N N . LYS A 1 115 ? 4.852 0.290 -23.273 1.00 86.25 115 LYS A N 1
ATOM 958 C CA . LYS A 1 115 ? 4.916 -0.604 -24.437 1.00 86.25 115 LYS A CA 1
ATOM 959 C C . LYS A 1 115 ? 4.461 0.089 -25.717 1.00 86.25 115 LYS A C 1
ATOM 961 O O . LYS A 1 115 ? 5.079 -0.109 -26.754 1.00 86.25 115 LYS A O 1
ATOM 966 N N . GLU A 1 116 ? 3.395 0.882 -25.646 1.00 88.19 116 GLU A N 1
ATOM 967 C CA . GLU A 1 116 ? 2.917 1.658 -26.795 1.00 88.19 116 GLU A CA 1
ATOM 968 C C . GLU A 1 116 ? 3.967 2.675 -27.259 1.00 88.19 116 GLU A C 1
ATOM 970 O O . GLU A 1 116 ? 4.268 2.731 -28.448 1.00 88.19 116 GLU A O 1
ATOM 975 N N . LEU A 1 117 ? 4.584 3.402 -26.321 1.00 88.56 117 LEU A N 1
ATOM 976 C CA . LEU A 1 117 ? 5.641 4.372 -26.625 1.00 88.56 117 LEU A CA 1
ATOM 977 C C . LEU A 1 117 ? 6.871 3.731 -27.283 1.00 88.56 117 LEU A C 1
ATOM 979 O O . LEU A 1 117 ? 7.460 4.327 -28.176 1.00 88.56 117 LEU A O 1
ATOM 983 N N . GLU A 1 118 ? 7.259 2.525 -26.867 1.00 88.19 118 GLU A N 1
ATOM 984 C CA . GLU A 1 118 ? 8.397 1.806 -27.460 1.00 88.19 118 GLU A CA 1
ATOM 985 C C . GLU A 1 118 ? 8.148 1.419 -28.914 1.00 88.19 118 GLU A C 1
ATOM 987 O O . GLU A 1 118 ? 9.023 1.593 -29.758 1.00 88.19 118 GLU A O 1
ATOM 992 N N . ILE A 1 119 ? 6.944 0.929 -29.207 1.00 89.94 119 ILE A N 1
ATOM 993 C CA . ILE A 1 119 ? 6.547 0.570 -30.570 1.00 89.94 119 ILE A CA 1
ATOM 994 C C . ILE A 1 119 ? 6.522 1.823 -31.453 1.00 89.94 119 ILE A C 1
ATOM 996 O O . ILE A 1 119 ? 6.938 1.780 -32.608 1.00 89.94 119 ILE A O 1
ATOM 1000 N N . GLU A 1 120 ? 6.025 2.943 -30.928 1.00 90.06 120 GLU A N 1
ATOM 1001 C CA . GLU A 1 120 ? 5.993 4.212 -31.657 1.00 90.06 120 GLU A CA 1
ATOM 1002 C C . GLU A 1 120 ? 7.401 4.754 -31.946 1.00 90.06 120 GLU A C 1
ATOM 1004 O O . GLU A 1 120 ? 7.663 5.196 -33.065 1.00 90.06 120 GLU A O 1
ATOM 1009 N N . ASP A 1 121 ? 8.316 4.672 -30.979 1.00 90.38 121 ASP A N 1
ATOM 1010 C CA . ASP A 1 121 ? 9.710 5.100 -31.136 1.00 90.38 121 ASP A CA 1
ATOM 1011 C C . ASP A 1 121 ? 10.458 4.235 -32.166 1.00 90.38 121 ASP A C 1
ATOM 1013 O O . ASP A 1 121 ? 11.112 4.757 -33.070 1.00 90.38 121 ASP A O 1
ATOM 1017 N N . GLU A 1 122 ? 10.278 2.911 -32.109 1.00 89.69 122 GLU A N 1
ATOM 1018 C CA . GLU A 1 122 ? 10.821 1.970 -33.095 1.00 89.69 122 GLU A CA 1
ATOM 1019 C C . GLU A 1 122 ? 10.283 2.258 -34.508 1.00 89.69 122 GLU A C 1
ATOM 1021 O O . GLU A 1 122 ? 11.051 2.371 -35.465 1.00 89.69 122 GLU A O 1
ATOM 1026 N N . ASN A 1 123 ? 8.968 2.456 -34.647 1.00 90.19 123 ASN A N 1
ATOM 1027 C CA . ASN A 1 123 ? 8.356 2.812 -35.929 1.00 90.19 123 ASN A CA 1
ATOM 1028 C C . ASN A 1 123 ? 8.892 4.142 -36.469 1.00 90.19 123 ASN A C 1
ATOM 1030 O O . ASN A 1 123 ? 9.153 4.260 -37.666 1.00 90.19 123 ASN A O 1
ATOM 1034 N N . THR A 1 124 ? 9.061 5.138 -35.597 1.00 89.56 124 THR A N 1
ATOM 1035 C CA . THR A 1 124 ? 9.597 6.452 -35.971 1.00 89.56 124 THR A CA 1
ATOM 1036 C C . THR A 1 124 ? 11.017 6.314 -36.504 1.00 89.56 124 THR A C 1
ATOM 1038 O O . THR A 1 124 ? 11.311 6.824 -37.582 1.00 89.56 124 THR A O 1
ATOM 1041 N N . PHE A 1 125 ? 11.867 5.546 -35.820 1.00 88.12 125 PHE A N 1
ATOM 1042 C CA . PHE A 1 125 ? 13.224 5.266 -36.276 1.00 88.12 125 PHE A CA 1
ATOM 1043 C C . PHE A 1 125 ? 13.257 4.622 -37.665 1.00 88.12 125 PHE A C 1
ATOM 1045 O O . PHE A 1 125 ? 14.041 5.039 -38.521 1.00 88.12 125 PHE A O 1
ATOM 1052 N N . TYR A 1 126 ? 12.415 3.611 -37.902 1.00 87.12 126 TYR A N 1
ATOM 1053 C CA . TYR A 1 126 ? 12.356 2.953 -39.205 1.00 87.12 126 TYR A CA 1
ATOM 1054 C C . TYR A 1 126 ? 11.887 3.910 -40.294 1.00 87.12 126 TYR A C 1
ATOM 1056 O O . TYR A 1 126 ? 12.517 3.969 -41.341 1.00 87.12 126 TYR A O 1
ATOM 1064 N N . ILE A 1 127 ? 10.864 4.726 -40.039 1.00 86.94 127 ILE A N 1
ATOM 1065 C CA . ILE A 1 127 ? 10.404 5.732 -41.002 1.00 86.94 127 ILE A CA 1
ATOM 1066 C C . ILE A 1 127 ? 11.513 6.750 -41.300 1.00 86.94 127 ILE A C 1
ATOM 1068 O O . ILE A 1 127 ? 11.764 7.057 -42.460 1.00 86.94 127 ILE A O 1
ATOM 1072 N N . GLU A 1 128 ? 12.210 7.263 -40.287 1.00 82.69 128 GLU A N 1
ATOM 1073 C CA . GLU A 1 128 ? 13.264 8.266 -40.478 1.00 82.69 128 GLU A CA 1
ATOM 1074 C C . GLU A 1 128 ? 14.478 7.718 -41.243 1.00 82.69 128 GLU A C 1
ATOM 1076 O O . GLU A 1 128 ? 15.059 8.429 -42.067 1.00 82.69 128 GLU A O 1
ATOM 1081 N N . ASN A 1 129 ? 14.839 6.449 -41.028 1.00 77.50 129 ASN A N 1
ATOM 1082 C CA . ASN A 1 129 ? 16.000 5.833 -41.672 1.00 77.50 129 ASN A CA 1
ATOM 1083 C C . ASN A 1 129 ? 15.688 5.107 -42.995 1.00 77.50 129 ASN A C 1
ATOM 1085 O O . ASN A 1 129 ? 16.566 5.038 -43.857 1.00 77.50 129 ASN A O 1
ATOM 1089 N N . GLU A 1 130 ? 14.467 4.607 -43.219 1.00 63.88 130 GLU A N 1
ATOM 1090 C CA . GLU A 1 130 ? 14.075 3.951 -44.481 1.00 63.88 130 GLU A CA 1
ATOM 1091 C C . GLU A 1 130 ? 13.807 4.947 -45.621 1.00 63.88 130 GLU A C 1
ATOM 1093 O O . GLU A 1 130 ? 13.965 4.595 -46.792 1.00 63.88 130 GLU A O 1
ATOM 1098 N N . VAL A 1 131 ? 13.504 6.219 -45.328 1.00 54.56 131 VAL A N 1
ATOM 1099 C CA . VAL A 1 131 ? 13.293 7.253 -46.369 1.00 54.56 131 VAL A CA 1
ATOM 1100 C C . VAL A 1 131 ? 14.592 7.581 -47.139 1.00 54.56 131 VAL A C 1
ATOM 1102 O O . VAL A 1 131 ? 14.557 8.236 -48.177 1.00 54.56 131 VAL A O 1
ATOM 1105 N N . SER A 1 132 ? 15.747 7.043 -46.732 1.00 52.72 132 SER A N 1
ATOM 1106 C CA . SER A 1 132 ? 17.026 7.214 -47.444 1.00 52.72 132 SER A CA 1
ATOM 1107 C C . SER A 1 132 ? 17.259 6.241 -48.618 1.00 52.72 132 SER A C 1
ATOM 1109 O O . SER A 1 132 ? 18.382 6.151 -49.113 1.00 52.72 132 SER A O 1
ATOM 1111 N N . SER A 1 133 ? 16.264 5.471 -49.081 1.00 51.84 133 SER A N 1
ATOM 1112 C CA . SER A 1 133 ? 16.457 4.510 -50.193 1.00 51.84 133 SER A CA 1
ATOM 1113 C C . SER A 1 133 ? 15.354 4.475 -51.260 1.00 51.84 133 SER A C 1
ATOM 1115 O O . SER A 1 133 ? 15.233 3.480 -51.969 1.00 51.84 133 SER A O 1
ATOM 1117 N N . SER A 1 134 ? 14.595 5.560 -51.453 1.00 50.94 134 SER A N 1
ATOM 1118 C CA . SER A 1 134 ? 13.580 5.630 -52.522 1.00 50.94 134 SER A CA 1
ATOM 1119 C C . SER A 1 134 ? 13.616 6.919 -53.360 1.00 50.94 134 SER A C 1
ATOM 1121 O O . SER A 1 134 ? 12.570 7.437 -53.733 1.00 50.94 134 SER A O 1
ATOM 1123 N N . ASP A 1 135 ? 14.808 7.392 -53.730 1.00 49.31 135 ASP A N 1
ATOM 1124 C CA . ASP A 1 135 ? 14.984 8.392 -54.802 1.00 49.31 135 ASP A CA 1
ATOM 1125 C C . ASP A 1 135 ? 15.781 7.799 -55.977 1.00 49.31 135 ASP A C 1
ATOM 1127 O O . ASP A 1 135 ? 16.809 8.326 -56.393 1.00 49.31 135 ASP A O 1
ATOM 1131 N N . ASN A 1 136 ? 15.339 6.651 -56.502 1.00 49.22 136 ASN A N 1
ATOM 1132 C CA . ASN A 1 136 ? 15.823 6.128 -57.785 1.00 49.22 136 ASN A CA 1
ATOM 1133 C C . ASN A 1 136 ? 14.781 5.234 -58.476 1.00 49.22 136 ASN A C 1
ATOM 1135 O O . ASN A 1 136 ? 15.052 4.094 -58.836 1.00 49.22 136 ASN A O 1
ATOM 1139 N N . GLU A 1 137 ? 13.591 5.773 -58.729 1.00 50.72 137 GLU A N 1
ATOM 1140 C CA . GLU A 1 137 ? 12.795 5.333 -59.879 1.00 50.72 137 GLU A CA 1
ATOM 1141 C C . GLU A 1 137 ? 12.532 6.553 -60.762 1.00 50.72 137 GLU A C 1
ATOM 1143 O O . GLU A 1 137 ? 11.494 7.209 -60.698 1.00 50.72 137 GLU A O 1
ATOM 1148 N N . SER A 1 138 ? 13.538 6.886 -61.577 1.00 45.34 138 SER A N 1
ATOM 1149 C CA . SER A 1 138 ? 13.359 7.735 -62.753 1.00 45.34 138 SER A CA 1
ATOM 1150 C C . SER A 1 138 ? 12.451 6.984 -63.726 1.00 45.34 138 SER A C 1
ATOM 1152 O O . SER A 1 138 ? 12.933 6.215 -64.557 1.00 45.34 138 SER A O 1
ATOM 1154 N N . TYR A 1 139 ? 11.139 7.175 -63.594 1.00 49.47 139 TYR A N 1
ATOM 1155 C CA . TYR A 1 139 ? 10.180 6.825 -64.634 1.00 49.47 139 TYR A CA 1
ATOM 1156 C C . TYR A 1 139 ? 10.487 7.683 -65.864 1.00 49.47 139 TYR A C 1
ATOM 1158 O O . TYR A 1 139 ? 10.283 8.896 -65.865 1.00 49.47 139 TYR A O 1
ATOM 1166 N N . ASP A 1 140 ? 11.049 7.030 -66.877 1.00 54.50 140 ASP A N 1
ATOM 1167 C CA . ASP A 1 140 ? 11.311 7.574 -68.205 1.00 54.50 140 ASP A CA 1
ATOM 1168 C C . ASP A 1 140 ? 9.987 7.618 -68.982 1.00 54.50 140 ASP A C 1
ATOM 1170 O O . ASP A 1 140 ? 9.659 6.709 -69.742 1.00 54.50 140 ASP A O 1
ATOM 1174 N N . ASP A 1 141 ? 9.190 8.653 -68.722 1.00 55.69 141 ASP A N 1
ATOM 1175 C CA . ASP A 1 141 ? 8.103 9.075 -69.603 1.00 55.69 141 ASP A CA 1
ATOM 1176 C C . ASP A 1 141 ? 8.582 10.327 -70.356 1.00 55.69 141 ASP A C 1
ATOM 1178 O O . ASP A 1 141 ? 8.459 11.432 -69.823 1.00 55.69 141 ASP A O 1
ATOM 1182 N N . TYR A 1 142 ? 9.180 10.151 -71.548 1.00 49.78 142 TYR A N 1
ATOM 1183 C CA . TYR A 1 142 ? 8.877 10.867 -72.813 1.00 49.78 142 TYR A CA 1
ATOM 1184 C C . TYR A 1 142 ? 9.846 10.534 -73.961 1.00 49.78 142 TYR A C 1
ATOM 1186 O O . TYR A 1 142 ? 11.065 10.781 -73.828 1.00 49.78 142 TYR A O 1
#

Radius of gyration: 29.14 Å; chains: 1; bounding box: 50×22×104 Å

Foldseek 3Di:
DAAPQPRDDDDAPWKFFCPQLDADPVSHHPDGIHGHRDPVSVVVSVVSADPDRVVRTPVCVSVPPPDPPDPPPPDDQDDDFPVRLVPDDPVVNVVNVVVVVVVCVSPVVCVVVVVVVNVVRVVVVCVVVVVVPPPPDPPPDD

Secondary structure (DSSP, 8-state):
-B-TTT--B---SEEEE-SSSSB-TTS-BSSSEEEE-SHHHHHHHHTTS-S--GGGBS-GGGGTT--------SSPPPPPPHHHHHTS-HHHHHHHHHHHHHHHHH-GGGHHHHHHHHHHHHHHHHHHHHGGG---------

Organism: NCBI:txid1070528